Protein AF-A0A1B8SK43-F1 (afdb_monomer)

Organism: NCBI:txid354243

Secondary structure (DSSP, 8-state):
-PPPEEEETTEEEEEEEEETTTEEEEEEEETTT--EEEEEEE-TT--TTSHHHHHHHHHHTTPEEEEEEEEE-TTSGGGEEEEEEEE-S-S---

Structure (mmCIF, N/CA/C/O backbone):
data_AF-A0A1B8SK43-F1
#
_entry.id   AF-A0A1B8SK43-F1
#
loop_
_atom_site.group_PDB
_atom_site.id
_atom_site.type_symbol
_atom_site.label_atom_id
_atom_site.label_alt_id
_atom_site.label_comp_id
_atom_site.label_asym_id
_atom_site.label_entity_id
_atom_site.label_seq_id
_atom_site.pdbx_PDB_ins_code
_atom_site.Cartn_x
_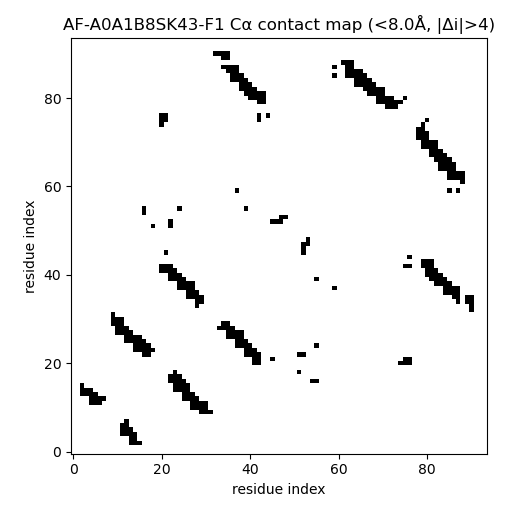atom_site.Cartn_y
_atom_site.Cartn_z
_atom_site.occupancy
_atom_site.B_iso_or_equiv
_atom_site.auth_seq_id
_atom_site.auth_comp_id
_atom_site.auth_asym_id
_atom_site.auth_atom_id
_atom_site.pdbx_PDB_model_num
ATOM 1 N N . MET A 1 1 ? -0.708 19.913 -2.916 1.00 45.47 1 MET A N 1
ATOM 2 C CA . MET A 1 1 ? -1.274 18.841 -3.759 1.00 45.47 1 MET A CA 1
ATOM 3 C C . MET A 1 1 ? -2.593 18.453 -3.127 1.00 45.47 1 MET A C 1
ATOM 5 O O . MET A 1 1 ? -2.619 18.300 -1.915 1.00 45.47 1 MET A O 1
ATOM 9 N N . SER A 1 2 ? -3.676 18.419 -3.900 1.00 44.84 2 SER A N 1
ATOM 10 C CA . SER A 1 2 ? -4.936 17.824 -3.446 1.00 44.84 2 SER A CA 1
ATOM 11 C C . SER A 1 2 ? -4.695 16.323 -3.381 1.00 44.84 2 SER A C 1
ATOM 13 O O . SER A 1 2 ? -4.311 15.755 -4.399 1.00 44.84 2 SER A O 1
ATOM 15 N N . ALA A 1 3 ? -4.820 15.706 -2.209 1.00 57.62 3 ALA A N 1
ATOM 16 C CA . ALA A 1 3 ? -4.878 14.256 -2.148 1.00 57.62 3 ALA A CA 1
ATOM 17 C C . ALA A 1 3 ? -6.227 13.849 -2.750 1.00 57.62 3 ALA A C 1
ATOM 19 O O . ALA A 1 3 ? -7.271 14.321 -2.294 1.00 57.62 3 ALA A O 1
ATOM 20 N N . ASP A 1 4 ? -6.210 13.066 -3.826 1.00 81.19 4 ASP A N 1
ATOM 21 C CA . ASP A 1 4 ? -7.447 12.561 -4.411 1.00 81.19 4 ASP A CA 1
ATOM 22 C C . ASP A 1 4 ? -8.068 11.576 -3.414 1.00 81.19 4 ASP A C 1
ATOM 24 O O . ASP A 1 4 ? -7.426 10.604 -3.002 1.00 81.19 4 ASP A O 1
ATOM 28 N N . TYR A 1 5 ? -9.296 11.880 -2.992 1.00 85.00 5 TYR A N 1
ATOM 29 C CA . TYR A 1 5 ? -10.057 11.099 -2.024 1.00 85.00 5 TYR A CA 1
ATOM 30 C C . TYR A 1 5 ? -11.203 10.365 -2.715 1.00 85.00 5 TYR A C 1
ATOM 32 O O . TYR A 1 5 ? -11.939 10.952 -3.513 1.00 85.00 5 TYR A O 1
ATOM 40 N N . ALA A 1 6 ? -11.386 9.095 -2.372 1.00 90.81 6 ALA A N 1
ATOM 41 C CA . ALA A 1 6 ? -12.505 8.286 -2.831 1.00 90.81 6 ALA A CA 1
ATOM 42 C C . ALA A 1 6 ? -13.096 7.475 -1.675 1.00 90.81 6 ALA A C 1
ATOM 44 O O . ALA A 1 6 ? -12.397 7.123 -0.731 1.00 90.81 6 ALA A O 1
ATOM 45 N N . VAL A 1 7 ? -14.386 7.150 -1.768 1.00 92.88 7 VAL A N 1
ATOM 46 C CA . VAL A 1 7 ? -15.044 6.200 -0.864 1.00 92.88 7 VAL A CA 1
ATOM 47 C C . VAL A 1 7 ? -15.550 5.031 -1.684 1.00 92.88 7 VAL A C 1
ATOM 49 O O . VAL A 1 7 ? -16.254 5.230 -2.675 1.00 92.88 7 VAL A O 1
ATOM 52 N N . TYR A 1 8 ? -15.212 3.820 -1.264 1.00 90.44 8 TYR A N 1
ATOM 53 C CA . TYR A 1 8 ? -15.693 2.598 -1.886 1.00 90.44 8 TYR A CA 1
ATOM 54 C C . TYR A 1 8 ? -15.878 1.512 -0.830 1.00 90.44 8 TYR A C 1
ATOM 56 O O . TYR A 1 8 ? -14.991 1.287 -0.014 1.00 90.44 8 TYR A O 1
ATOM 64 N N . ASP A 1 9 ? -17.044 0.866 -0.839 1.00 93.25 9 ASP A N 1
ATOM 65 C CA . ASP A 1 9 ? -17.365 -0.282 0.020 1.00 93.25 9 ASP A CA 1
ATOM 66 C C . ASP A 1 9 ? -17.031 -0.077 1.513 1.00 93.25 9 ASP A C 1
ATOM 68 O O . ASP A 1 9 ? -16.352 -0.886 2.136 1.00 93.25 9 ASP A O 1
ATOM 72 N N . GLY A 1 10 ? -17.426 1.067 2.084 1.00 92.06 10 GLY A N 1
ATOM 73 C CA . GLY A 1 10 ? -17.165 1.389 3.497 1.00 92.06 10 GLY A CA 1
ATOM 74 C C . GLY A 1 10 ? -15.723 1.805 3.817 1.00 92.06 10 GLY A C 1
ATOM 75 O O . GLY A 1 10 ? -15.382 1.987 4.984 1.00 92.06 10 GLY A O 1
ATOM 76 N N . HIS A 1 11 ? -14.880 2.000 2.803 1.00 94.00 11 HIS A N 1
ATOM 77 C CA . HIS A 1 11 ? -13.490 2.413 2.967 1.00 94.00 11 HIS A CA 1
ATOM 78 C C . HIS A 1 11 ? -13.237 3.775 2.319 1.00 94.00 11 HIS A C 1
ATOM 80 O O . HIS A 1 11 ? -13.649 4.024 1.184 1.00 94.00 11 HIS A O 1
ATOM 86 N N . GLY A 1 12 ? -12.558 4.658 3.048 1.00 94.25 12 GLY A N 1
ATOM 87 C CA . GLY A 1 12 ? -11.976 5.886 2.520 1.00 94.25 12 GLY A CA 1
ATOM 88 C C . GLY A 1 12 ? -10.585 5.607 1.960 1.00 94.25 12 GLY A C 1
ATOM 89 O O . GLY A 1 12 ? -9.794 4.902 2.583 1.00 94.25 12 GLY A O 1
ATOM 90 N N . PHE A 1 13 ? -10.287 6.164 0.794 1.00 92.69 13 PHE A N 1
ATOM 91 C CA . PHE A 1 13 ? -9.014 6.027 0.099 1.00 92.69 13 PHE A CA 1
ATOM 92 C C . PHE A 1 13 ? -8.425 7.405 -0.136 1.00 92.69 13 PHE A C 1
ATOM 94 O O . PHE A 1 13 ? -9.105 8.275 -0.677 1.00 92.69 13 PHE A O 1
ATOM 101 N N . THR A 1 14 ? -7.155 7.573 0.207 1.00 92.56 14 THR A N 1
ATOM 102 C CA . THR A 1 14 ? -6.402 8.802 -0.038 1.00 92.56 14 THR A CA 1
ATOM 103 C C . THR A 1 14 ? -5.138 8.450 -0.801 1.00 92.56 14 THR A C 1
ATOM 105 O O . THR A 1 14 ? -4.330 7.655 -0.319 1.00 92.56 14 THR A O 1
ATOM 108 N N . LEU A 1 15 ? -4.950 9.029 -1.988 1.00 90.88 15 LEU A N 1
ATOM 109 C CA . LEU A 1 15 ? -3.689 8.906 -2.721 1.00 90.88 15 LEU A CA 1
ATOM 110 C C . LEU A 1 15 ? -2.629 9.835 -2.126 1.00 90.88 15 LEU A C 1
ATOM 112 O O . LEU A 1 15 ? -2.785 11.054 -2.124 1.00 90.88 15 LEU A O 1
ATOM 116 N N . GLU A 1 16 ? -1.537 9.235 -1.658 1.00 89.19 16 GLU A N 1
ATOM 117 C CA . GLU A 1 16 ? -0.447 9.916 -0.950 1.00 89.19 16 GLU A CA 1
ATOM 118 C C . GLU A 1 16 ? 0.754 10.145 -1.881 1.00 89.19 16 GLU A C 1
ATOM 120 O O . GLU A 1 16 ? 1.383 11.204 -1.870 1.00 89.19 16 GLU A O 1
ATOM 125 N N . VAL A 1 17 ? 1.064 9.160 -2.735 1.00 86.88 17 VAL A N 1
ATOM 126 C CA . VAL A 1 17 ? 2.172 9.223 -3.700 1.00 86.88 17 VAL A C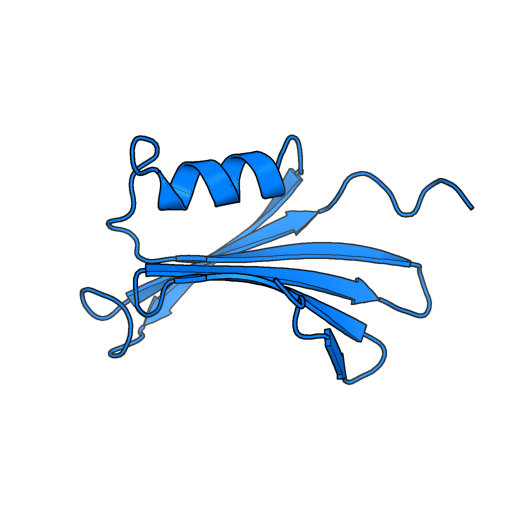A 1
ATOM 127 C C . VAL A 1 17 ? 1.698 8.740 -5.063 1.00 86.88 17 VAL A C 1
ATOM 129 O O . VAL A 1 17 ? 1.133 7.654 -5.182 1.00 86.88 17 VAL A O 1
ATOM 132 N N . ILE A 1 18 ? 1.975 9.534 -6.103 1.00 87.88 18 ILE A N 1
ATOM 133 C CA . ILE A 1 18 ? 1.695 9.188 -7.501 1.00 87.88 18 ILE A CA 1
ATOM 134 C C . ILE A 1 18 ? 2.938 9.462 -8.344 1.00 87.88 18 ILE A C 1
ATOM 136 O O . ILE A 1 18 ? 3.260 10.612 -8.659 1.00 87.88 18 ILE A O 1
ATOM 140 N N . LYS A 1 19 ? 3.633 8.394 -8.735 1.00 86.12 19 LYS A N 1
ATOM 141 C CA . LYS A 1 19 ? 4.749 8.418 -9.684 1.00 86.12 19 LYS A CA 1
ATOM 142 C C . LYS A 1 19 ? 4.505 7.344 -10.742 1.00 86.12 19 LYS A C 1
ATOM 144 O O . LYS A 1 19 ? 4.811 6.173 -10.505 1.00 86.12 19 LYS A O 1
ATOM 149 N N . PRO A 1 20 ? 3.939 7.725 -11.901 1.00 82.06 20 PRO A N 1
ATOM 150 C CA . PRO A 1 20 ? 3.541 6.766 -12.918 1.00 82.06 20 PRO A CA 1
ATOM 151 C C . PRO A 1 20 ? 4.663 5.804 -13.305 1.00 82.06 20 PRO A C 1
ATOM 153 O O . PRO A 1 20 ? 5.788 6.238 -13.530 1.00 82.06 20 PRO A O 1
ATOM 156 N N . CYS A 1 21 ? 4.337 4.512 -13.379 1.00 80.19 21 CYS A N 1
ATOM 157 C CA . CYS A 1 21 ? 5.249 3.398 -13.688 1.00 80.19 21 CYS A CA 1
ATOM 158 C C . CYS A 1 21 ? 6.334 3.090 -12.635 1.00 80.19 21 CYS A C 1
ATOM 160 O O . CYS A 1 21 ? 7.105 2.150 -12.831 1.00 80.19 21 CYS A O 1
ATOM 162 N N . TRP A 1 22 ? 6.397 3.849 -11.535 1.00 85.19 22 TRP A N 1
ATOM 163 C CA . TRP A 1 22 ? 7.435 3.719 -10.508 1.00 85.19 22 TRP A CA 1
ATOM 164 C C . TRP A 1 22 ? 6.870 3.356 -9.147 1.00 85.19 22 TRP A C 1
ATOM 166 O O . TRP A 1 22 ? 7.255 2.338 -8.583 1.00 85.19 22 TRP A O 1
ATOM 176 N N . VAL A 1 23 ? 5.982 4.188 -8.605 1.00 89.31 23 VAL A N 1
ATOM 177 C CA . VAL A 1 23 ? 5.416 3.977 -7.274 1.00 89.31 23 VAL A CA 1
ATOM 178 C C . VAL A 1 23 ? 4.087 4.695 -7.121 1.00 89.31 23 VAL A C 1
ATOM 180 O O . VAL A 1 23 ? 3.915 5.852 -7.510 1.00 89.31 23 VAL A O 1
ATOM 183 N N . TYR A 1 24 ? 3.158 3.993 -6.497 1.00 90.88 24 TYR A N 1
ATOM 184 C CA . TYR A 1 24 ? 1.911 4.520 -5.990 1.00 90.88 24 TYR A CA 1
ATOM 185 C C . TYR A 1 24 ? 1.801 4.129 -4.525 1.00 90.88 24 TYR A C 1
ATOM 187 O O . TYR A 1 24 ? 2.109 2.995 -4.159 1.00 90.88 24 TYR A O 1
ATOM 195 N N . ALA A 1 25 ? 1.349 5.056 -3.693 1.00 92.31 25 ALA A N 1
ATOM 196 C CA . ALA A 1 25 ? 1.001 4.756 -2.317 1.00 92.31 25 ALA A CA 1
ATOM 197 C C . ALA A 1 25 ? -0.340 5.394 -1.990 1.00 92.31 25 ALA A C 1
ATOM 199 O O . ALA A 1 25 ? -0.593 6.552 -2.343 1.00 92.31 25 ALA A O 1
ATOM 200 N N . TRP A 1 26 ? -1.192 4.633 -1.318 1.00 92.88 26 TRP A N 1
ATOM 201 C CA . TRP A 1 26 ? -2.475 5.121 -0.848 1.00 92.88 26 TRP A CA 1
ATOM 202 C C . TRP A 1 26 ? -2.750 4.624 0.560 1.00 92.88 26 TRP A C 1
ATOM 204 O O . TRP A 1 26 ? -2.396 3.503 0.941 1.00 92.88 26 TRP A O 1
ATOM 214 N N . ARG A 1 27 ? -3.407 5.483 1.327 1.00 93.25 27 ARG A N 1
ATOM 215 C CA . ARG A 1 27 ? -3.974 5.139 2.619 1.00 93.25 27 ARG A CA 1
ATOM 216 C C . ARG A 1 27 ? -5.385 4.626 2.400 1.00 93.25 27 ARG A C 1
ATOM 218 O O . ARG A 1 27 ? -6.158 5.245 1.670 1.00 93.25 27 ARG A O 1
ATOM 225 N N . THR A 1 28 ? -5.708 3.515 3.042 1.00 94.19 28 THR A N 1
ATOM 226 C CA . THR A 1 28 ? -7.080 3.024 3.150 1.00 94.19 28 THR A CA 1
ATOM 227 C C . THR A 1 28 ? -7.501 3.101 4.607 1.00 94.19 28 THR A C 1
ATOM 229 O O . THR A 1 28 ? -6.744 2.686 5.483 1.00 94.19 28 THR A O 1
ATOM 232 N N . THR A 1 29 ? -8.694 3.626 4.858 1.00 93.69 29 THR A N 1
ATOM 233 C CA . THR A 1 29 ? -9.291 3.735 6.189 1.00 93.69 29 THR A CA 1
ATOM 234 C C . THR A 1 29 ? -10.654 3.072 6.160 1.00 93.69 29 THR A C 1
ATOM 236 O O . THR A 1 29 ? -11.534 3.482 5.403 1.00 93.69 29 THR A O 1
ATOM 239 N N . ASN A 1 30 ? -10.847 2.050 6.985 1.00 93.19 30 ASN A N 1
ATOM 240 C CA . ASN A 1 30 ? -12.166 1.485 7.216 1.00 93.19 30 ASN A CA 1
ATOM 241 C C . ASN A 1 30 ? -13.002 2.498 8.010 1.00 93.19 30 ASN A C 1
ATOM 243 O O . ASN A 1 30 ? -12.636 2.873 9.123 1.00 93.19 30 ASN A O 1
ATOM 247 N N . LEU A 1 31 ? -14.107 2.966 7.431 1.00 92.06 31 LEU A N 1
ATOM 248 C CA . LEU A 1 31 ? -14.868 4.086 7.990 1.00 92.06 31 LEU A CA 1
ATOM 249 C C . LEU A 1 31 ? -15.696 3.700 9.225 1.00 92.06 31 LEU A C 1
ATOM 251 O O . LEU A 1 31 ? -16.045 4.580 10.007 1.00 92.06 31 LEU A O 1
ATOM 255 N N . ASP A 1 32 ? -15.969 2.409 9.425 1.00 91.44 32 ASP A N 1
ATOM 256 C CA . ASP A 1 32 ? -16.736 1.911 10.572 1.00 91.44 32 ASP A CA 1
ATOM 257 C C . ASP A 1 32 ? -15.854 1.710 11.814 1.00 91.44 32 ASP A C 1
ATOM 259 O O . ASP A 1 32 ? -16.278 1.956 12.942 1.00 91.44 32 ASP A O 1
ATOM 263 N N . THR A 1 33 ? -14.620 1.243 11.611 1.00 91.19 33 THR A N 1
ATOM 264 C CA . THR A 1 33 ? -13.674 0.894 12.688 1.00 91.19 33 THR A CA 1
ATOM 265 C C . THR A 1 33 ? -12.578 1.933 12.901 1.00 91.19 33 THR A C 1
ATOM 267 O O . THR A 1 33 ? -11.872 1.876 13.903 1.00 91.19 33 THR A O 1
ATOM 270 N N . GLY A 1 34 ? -12.388 2.845 11.946 1.00 89.94 34 GLY A N 1
ATOM 271 C CA . GLY A 1 34 ? -11.282 3.802 11.905 1.00 89.94 34 GLY A CA 1
ATOM 272 C C . GLY A 1 34 ? -9.935 3.195 11.499 1.00 89.94 34 GLY A C 1
ATOM 273 O O . GLY A 1 34 ? -9.013 3.939 11.160 1.00 89.94 34 GLY A O 1
ATOM 274 N N . LEU A 1 35 ? -9.802 1.863 11.494 1.00 90.25 35 LEU A N 1
ATOM 275 C CA . LEU A 1 35 ? -8.544 1.178 11.205 1.00 90.25 35 LEU A CA 1
ATOM 276 C C . LEU A 1 35 ? -7.996 1.579 9.838 1.00 90.25 35 LEU A C 1
ATOM 278 O O . LEU A 1 35 ? -8.727 1.624 8.847 1.00 90.25 35 LEU A O 1
ATOM 282 N N . SER A 1 36 ? -6.694 1.854 9.798 1.00 91.69 36 SER A N 1
ATOM 283 C CA . SER A 1 36 ? -6.020 2.353 8.605 1.00 91.69 36 SER A CA 1
ATOM 284 C C . SER A 1 36 ? -4.783 1.533 8.258 1.00 91.69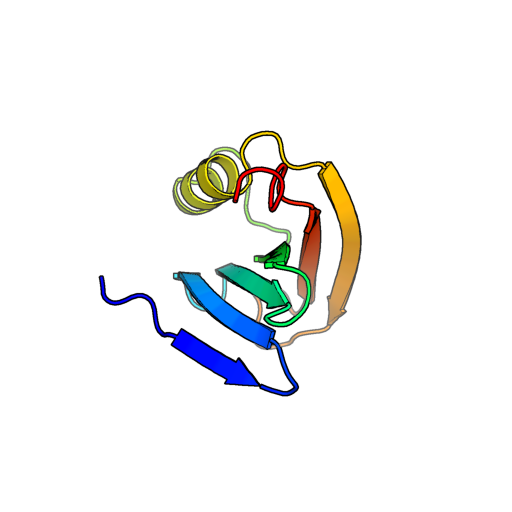 36 SER A C 1
ATOM 286 O O . SER A 1 36 ? -4.060 1.051 9.129 1.00 91.69 36 SER A O 1
ATOM 288 N N . TRP A 1 37 ? -4.521 1.411 6.962 1.00 94.12 37 TRP A N 1
ATOM 289 C CA . TRP A 1 37 ? -3.317 0.789 6.422 1.00 94.12 37 TRP A CA 1
ATOM 290 C C . TRP A 1 37 ? -2.830 1.553 5.197 1.00 94.12 37 TRP A C 1
ATOM 292 O O . TRP A 1 37 ? -3.599 2.239 4.516 1.00 94.12 37 TRP A O 1
ATOM 302 N N . ILE A 1 38 ? -1.540 1.424 4.905 1.00 94.56 38 ILE A N 1
ATOM 303 C CA . ILE A 1 38 ? -0.941 1.970 3.689 1.00 94.56 38 ILE A CA 1
ATOM 304 C C . ILE A 1 38 ? -0.614 0.823 2.762 1.00 94.56 38 ILE A C 1
ATOM 306 O O . ILE A 1 38 ? 0.018 -0.154 3.154 1.00 94.56 38 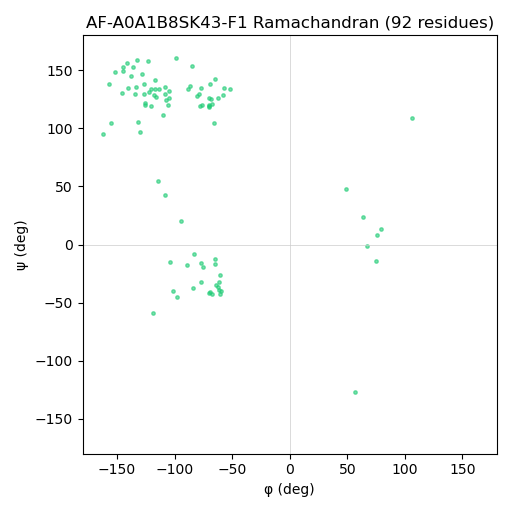ILE A O 1
ATOM 310 N N . SER A 1 39 ? -1.058 0.960 1.523 1.00 94.81 39 SER A N 1
ATOM 311 C CA . SER A 1 39 ? -0.679 0.066 0.442 1.00 94.81 39 SER A CA 1
ATOM 312 C C . SER A 1 39 ? 0.321 0.785 -0.446 1.00 94.81 39 SER A C 1
ATOM 314 O O . SER A 1 39 ? 0.109 1.939 -0.826 1.00 94.81 39 SER A O 1
ATOM 316 N N . VAL A 1 40 ? 1.410 0.102 -0.771 1.00 93.50 40 VAL A N 1
ATOM 317 C CA . VAL A 1 40 ? 2.457 0.596 -1.656 1.00 93.50 40 VAL A CA 1
ATOM 318 C C . VAL A 1 40 ? 2.566 -0.347 -2.831 1.00 93.50 40 VAL A C 1
ATOM 320 O O . VAL A 1 40 ? 2.908 -1.510 -2.654 1.00 93.50 40 VAL A O 1
ATOM 323 N N . TYR A 1 41 ? 2.326 0.178 -4.025 1.00 92.75 41 TYR A N 1
ATOM 324 C CA . TYR A 1 41 ? 2.548 -0.524 -5.275 1.00 92.75 41 TYR A CA 1
ATOM 325 C C . TYR A 1 41 ? 3.734 0.096 -6.008 1.00 92.75 41 TYR A C 1
ATOM 327 O O . TYR A 1 41 ? 3.653 1.240 -6.458 1.00 92.75 41 TYR A O 1
ATOM 335 N N . ARG A 1 42 ? 4.850 -0.627 -6.113 1.00 91.88 42 ARG A N 1
ATOM 336 C CA . ARG A 1 42 ? 6.116 -0.090 -6.637 1.00 91.88 42 ARG A CA 1
ATOM 337 C C . ARG A 1 42 ? 6.774 -0.995 -7.668 1.00 91.88 42 ARG A C 1
ATOM 339 O O . ARG A 1 42 ? 6.529 -2.192 -7.712 1.00 91.88 42 ARG A O 1
ATOM 346 N N . SER A 1 43 ? 7.645 -0.419 -8.486 1.00 90.06 43 SER A N 1
ATOM 347 C CA . SER A 1 43 ? 8.573 -1.179 -9.320 1.00 90.06 43 SER A CA 1
ATOM 348 C C . SER A 1 43 ? 9.617 -1.862 -8.427 1.00 90.06 43 SER A C 1
ATOM 350 O O . SER A 1 43 ? 10.134 -1.208 -7.515 1.00 90.06 43 SER A O 1
ATOM 352 N N . PRO A 1 44 ? 9.988 -3.128 -8.692 1.00 87.44 44 PRO A N 1
ATOM 353 C CA . PRO A 1 44 ? 11.052 -3.813 -7.949 1.00 87.44 44 PRO A CA 1
ATOM 354 C C . PRO A 1 44 ? 12.434 -3.171 -8.143 1.00 87.44 44 PRO A C 1
ATOM 356 O O . PRO A 1 44 ? 13.351 -3.419 -7.366 1.00 87.44 44 PRO A O 1
ATOM 359 N N . GLU A 1 45 ? 12.602 -2.340 -9.173 1.00 85.62 45 GLU A N 1
ATOM 360 C CA . GLU A 1 45 ? 13.870 -1.660 -9.455 1.00 85.62 45 GLU A CA 1
ATOM 361 C C . GLU A 1 45 ? 14.066 -0.382 -8.632 1.00 85.62 45 GLU A C 1
ATOM 363 O O . GLU A 1 45 ? 15.143 0.212 -8.675 1.00 85.62 45 GLU A O 1
ATOM 368 N N . LEU A 1 46 ? 13.036 0.052 -7.896 1.00 85.81 46 LEU A N 1
ATOM 369 C CA . LEU A 1 46 ? 13.099 1.245 -7.064 1.00 85.81 46 LEU A CA 1
ATOM 370 C C . LEU A 1 46 ? 13.900 0.956 -5.785 1.00 85.81 46 LEU A C 1
ATOM 372 O O . LEU A 1 46 ? 13.545 0.073 -4.995 1.00 85.81 46 LEU A O 1
ATOM 376 N N . ARG A 1 47 ? 14.988 1.699 -5.581 1.00 82.56 47 ARG A N 1
ATOM 377 C CA . ARG A 1 47 ? 15.947 1.508 -4.486 1.00 82.56 47 ARG A CA 1
ATOM 378 C C . ARG A 1 47 ? 15.690 2.475 -3.341 1.00 82.56 47 ARG A C 1
ATOM 380 O O . ARG A 1 47 ? 15.101 3.536 -3.509 1.00 82.56 47 ARG A O 1
ATOM 387 N N . ASP A 1 48 ? 16.212 2.124 -2.173 1.00 76.69 48 ASP A N 1
ATOM 388 C CA . ASP A 1 48 ? 16.139 2.936 -0.956 1.00 76.69 48 ASP A CA 1
ATOM 389 C C . ASP A 1 48 ? 16.802 4.315 -1.069 1.00 76.69 48 ASP A C 1
ATOM 391 O O . ASP A 1 48 ? 16.407 5.273 -0.400 1.00 76.69 48 ASP A O 1
ATOM 395 N N . THR A 1 49 ? 17.788 4.428 -1.953 1.00 78.56 49 THR A N 1
ATOM 396 C CA . THR A 1 49 ? 18.481 5.678 -2.254 1.00 78.56 49 THR A CA 1
ATOM 397 C C . THR A 1 49 ? 17.696 6.629 -3.150 1.00 78.56 49 THR A C 1
ATOM 399 O O . THR A 1 49 ? 18.078 7.797 -3.227 1.00 78.56 49 THR A O 1
ATOM 402 N N . ASP A 1 50 ? 16.647 6.156 -3.825 1.00 82.31 50 ASP A N 1
ATOM 403 C CA . ASP A 1 50 ? 15.883 6.962 -4.775 1.00 82.31 50 ASP A CA 1
ATOM 404 C C . ASP A 1 50 ? 14.943 7.915 -4.020 1.00 82.31 50 ASP A C 1
ATOM 406 O O . ASP A 1 50 ? 14.264 7.528 -3.063 1.00 82.31 50 ASP A O 1
ATOM 410 N N . ASP A 1 51 ? 14.890 9.183 -4.433 1.00 79.81 51 ASP A N 1
ATOM 411 C CA . ASP A 1 51 ? 14.116 10.214 -3.727 1.00 79.81 51 ASP A CA 1
ATOM 412 C C . ASP A 1 51 ? 12.612 9.887 -3.695 1.00 79.81 51 ASP A C 1
ATOM 414 O O . ASP A 1 51 ? 11.923 10.156 -2.707 1.00 79.81 51 ASP A O 1
ATOM 418 N N . GLU A 1 52 ? 12.106 9.232 -4.739 1.00 73.69 52 GLU A N 1
ATOM 419 C CA . GLU A 1 52 ? 10.741 8.716 -4.819 1.00 73.69 52 GLU A CA 1
ATOM 420 C C . GLU A 1 52 ? 10.451 7.661 -3.747 1.00 73.69 52 GLU A C 1
ATOM 422 O O . GLU A 1 52 ? 9.348 7.626 -3.197 1.00 73.69 52 GLU A O 1
ATOM 427 N N . TYR A 1 53 ? 11.436 6.825 -3.417 1.00 78.94 53 TYR A N 1
ATOM 428 C CA . TYR A 1 53 ? 11.290 5.814 -2.379 1.00 78.94 53 TYR A CA 1
ATOM 429 C C . TYR A 1 53 ? 11.382 6.418 -0.980 1.00 78.94 53 TYR A C 1
ATOM 431 O O . TYR A 1 53 ? 10.671 5.988 -0.077 1.00 78.94 53 TYR A O 1
ATOM 439 N N . ARG A 1 54 ? 12.175 7.477 -0.787 1.00 82.81 54 ARG A N 1
ATOM 440 C CA . ARG A 1 54 ? 12.238 8.193 0.500 1.00 82.81 54 ARG A CA 1
ATOM 441 C C . ARG A 1 54 ? 10.899 8.800 0.905 1.00 82.81 54 ARG A C 1
ATOM 443 O O . ARG A 1 54 ? 10.539 8.739 2.076 1.00 82.81 54 ARG A O 1
ATOM 450 N N . ALA A 1 55 ? 10.145 9.354 -0.048 1.00 80.06 55 ALA A N 1
ATOM 451 C CA . ALA A 1 55 ? 8.795 9.854 0.221 1.00 80.06 55 ALA A CA 1
ATOM 452 C C . ALA A 1 55 ? 7.871 8.737 0.735 1.00 80.06 55 ALA A C 1
ATOM 454 O O . ALA A 1 55 ? 7.113 8.944 1.679 1.00 80.06 55 ALA A O 1
ATOM 455 N N . MET A 1 56 ? 7.990 7.540 0.157 1.00 84.00 56 MET A N 1
ATOM 456 C CA . MET A 1 56 ? 7.280 6.351 0.618 1.00 84.00 56 MET A CA 1
ATOM 457 C C . MET A 1 56 ? 7.777 5.886 1.997 1.00 84.00 56 MET A C 1
ATOM 459 O O . MET A 1 56 ? 6.954 5.581 2.851 1.00 84.00 56 MET A O 1
ATOM 463 N N . LEU A 1 57 ? 9.087 5.878 2.261 1.00 84.94 57 LEU A N 1
ATOM 464 C CA . LEU A 1 57 ? 9.630 5.490 3.571 1.00 84.94 57 LEU A CA 1
ATOM 465 C C . LEU A 1 57 ? 9.126 6.411 4.685 1.00 84.94 57 LEU A C 1
ATOM 467 O O . LEU A 1 57 ? 8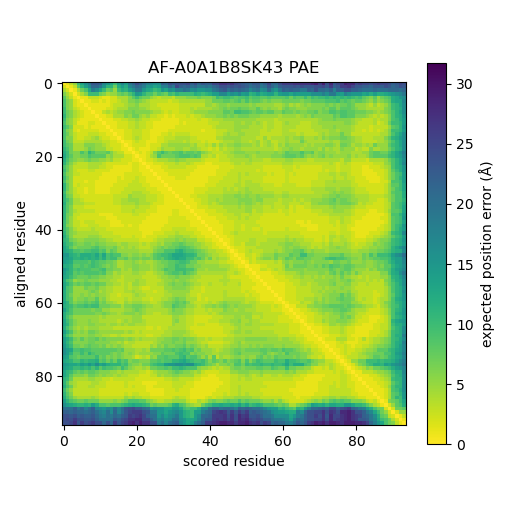.714 5.931 5.733 1.00 84.94 57 LEU A O 1
ATOM 471 N N . ASN A 1 58 ? 9.089 7.721 4.434 1.00 85.56 58 ASN A N 1
ATOM 472 C CA . ASN A 1 58 ? 8.533 8.691 5.378 1.00 85.56 58 ASN A CA 1
ATOM 473 C C . ASN A 1 58 ? 7.030 8.489 5.607 1.00 85.56 58 ASN A C 1
ATOM 475 O O . ASN A 1 58 ? 6.543 8.733 6.706 1.00 85.56 58 ASN A O 1
ATOM 479 N N . LEU A 1 59 ? 6.300 8.073 4.569 1.00 85.31 59 LEU A N 1
ATOM 480 C CA . LEU A 1 59 ? 4.870 7.795 4.651 1.00 85.31 59 LEU A CA 1
ATOM 481 C C . LEU A 1 59 ? 4.579 6.528 5.474 1.00 85.31 59 LEU A C 1
ATOM 483 O O . LEU A 1 59 ? 3.637 6.524 6.260 1.00 85.31 59 LEU A O 1
ATOM 487 N N . ILE A 1 60 ? 5.368 5.466 5.284 1.00 87.62 60 ILE A N 1
ATOM 488 C CA . ILE A 1 60 ? 5.250 4.214 6.047 1.00 87.62 60 ILE A CA 1
ATOM 489 C C . ILE A 1 60 ? 5.678 4.442 7.503 1.00 87.62 60 ILE A C 1
ATOM 491 O O . ILE A 1 60 ? 5.028 3.938 8.414 1.00 87.62 60 ILE A O 1
ATOM 495 N N . GLY A 1 61 ? 6.751 5.207 7.730 1.00 87.69 61 GLY A N 1
ATOM 496 C CA . GLY A 1 61 ? 7.306 5.426 9.063 1.00 87.69 61 GLY A CA 1
ATOM 497 C C . GLY A 1 61 ? 7.657 4.100 9.742 1.00 87.69 61 GLY A C 1
ATOM 498 O O . GLY A 1 61 ? 8.335 3.261 9.152 1.00 87.69 61 GLY A O 1
ATOM 499 N N . ASP A 1 62 ? 7.144 3.907 10.957 1.00 84.44 62 ASP A N 1
ATOM 500 C CA . ASP A 1 62 ? 7.347 2.698 11.770 1.00 84.44 62 ASP A CA 1
ATOM 501 C C . ASP A 1 62 ? 6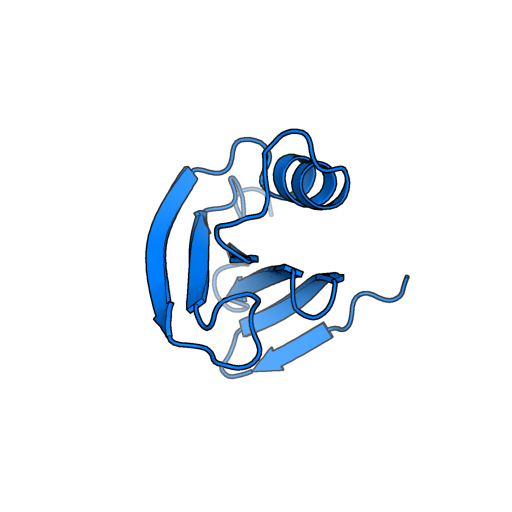.216 1.660 11.615 1.00 84.44 62 ASP A C 1
ATOM 503 O O . ASP A 1 62 ? 6.005 0.816 12.486 1.00 84.44 62 ASP A O 1
ATOM 507 N N . ALA A 1 63 ? 5.441 1.734 10.531 1.00 86.38 63 ALA A N 1
ATOM 508 C CA . ALA A 1 63 ? 4.315 0.841 10.305 1.00 86.38 63 ALA A CA 1
ATOM 509 C C . ALA A 1 63 ? 4.716 -0.629 10.118 1.00 86.38 63 ALA A C 1
ATOM 511 O O . ALA A 1 63 ? 5.701 -0.960 9.452 1.00 86.38 63 ALA A O 1
ATOM 512 N N . GLU A 1 64 ? 3.898 -1.527 10.665 1.00 87.56 64 GLU A N 1
ATOM 513 C CA . GLU A 1 64 ? 4.165 -2.964 10.637 1.00 87.56 64 GLU A CA 1
ATOM 514 C C . GLU A 1 64 ? 3.762 -3.566 9.279 1.00 87.56 64 GLU A C 1
ATOM 516 O O . GLU A 1 64 ? 2.626 -3.364 8.839 1.00 87.56 64 GLU A O 1
ATOM 521 N N . PRO A 1 65 ? 4.644 -4.316 8.592 1.00 91.31 65 PRO A N 1
ATOM 522 C CA . PRO A 1 65 ? 4.289 -4.978 7.342 1.00 91.31 65 PRO A CA 1
ATOM 523 C C . PRO A 1 65 ? 3.280 -6.106 7.593 1.00 91.31 65 PRO A C 1
ATOM 525 O O . PRO A 1 65 ? 3.534 -7.023 8.369 1.00 91.31 65 PRO A O 1
ATOM 528 N N . LEU A 1 66 ? 2.153 -6.057 6.888 1.00 92.62 66 LEU A N 1
ATOM 529 C CA . LEU A 1 66 ? 1.094 -7.065 6.935 1.00 92.62 66 LEU A CA 1
ATOM 530 C C . LEU A 1 66 ? 1.195 -8.064 5.784 1.00 92.62 66 LEU A C 1
ATOM 532 O O . LEU A 1 66 ? 1.048 -9.267 5.985 1.00 92.62 66 LEU A O 1
ATOM 536 N N . GLU A 1 67 ? 1.422 -7.564 4.570 1.00 94.06 67 GLU A N 1
ATOM 537 C CA . GLU A 1 67 ? 1.389 -8.378 3.358 1.00 94.06 67 GLU A CA 1
ATOM 538 C C . GLU A 1 67 ? 2.422 -7.899 2.341 1.00 94.06 67 GLU A C 1
ATOM 540 O O . GLU A 1 67 ? 2.737 -6.710 2.260 1.00 94.06 67 GLU A O 1
ATOM 545 N N . PHE A 1 68 ? 2.926 -8.844 1.550 1.0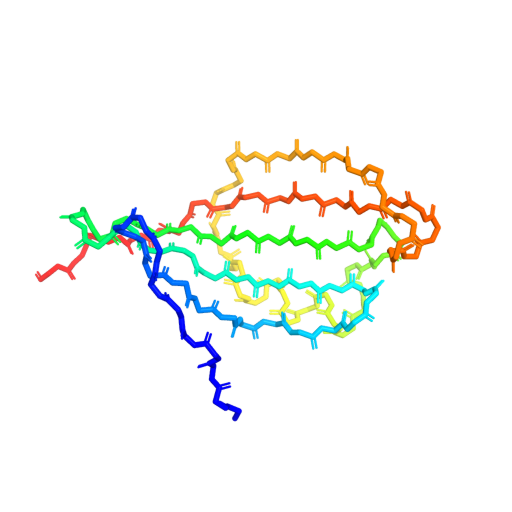0 95.12 68 PHE A N 1
ATOM 546 C CA . PHE A 1 68 ? 3.770 -8.593 0.392 1.00 95.12 68 PHE A CA 1
ATOM 547 C C . PHE A 1 68 ? 3.392 -9.544 -0.745 1.00 95.12 68 PHE A C 1
ATOM 549 O O . PHE A 1 68 ? 3.270 -10.754 -0.539 1.00 95.12 68 PHE A O 1
ATOM 556 N N . SER A 1 69 ? 3.272 -9.016 -1.960 1.00 95.12 69 SER A N 1
ATOM 557 C CA . SER A 1 69 ? 3.059 -9.804 -3.172 1.00 95.12 69 SER A CA 1
ATOM 558 C C . SER A 1 69 ? 3.770 -9.196 -4.383 1.00 95.12 69 SER A C 1
ATOM 560 O O . SER A 1 69 ? 3.989 -7.989 -4.463 1.00 95.12 69 SER A O 1
ATOM 562 N N . VAL A 1 70 ? 4.126 -10.048 -5.348 1.00 94.12 70 VAL A N 1
ATOM 563 C CA . VAL A 1 70 ? 4.646 -9.632 -6.659 1.00 94.12 70 VAL A CA 1
ATOM 564 C C . VAL A 1 70 ? 3.567 -9.889 -7.700 1.00 94.12 70 VAL A C 1
ATOM 566 O O . VAL A 1 70 ? 3.083 -11.013 -7.835 1.00 94.12 70 VAL A O 1
ATOM 569 N N . ILE A 1 71 ? 3.200 -8.850 -8.441 1.00 92.56 71 ILE A N 1
ATOM 570 C CA . ILE A 1 71 ? 2.077 -8.842 -9.374 1.00 92.56 71 ILE A CA 1
ATOM 571 C C . ILE A 1 71 ? 2.623 -8.636 -10.793 1.00 92.56 71 ILE A C 1
ATOM 573 O O . ILE A 1 71 ? 3.364 -7.678 -11.016 1.00 92.56 71 ILE A O 1
ATOM 577 N N . PRO A 1 72 ? 2.282 -9.499 -11.768 1.00 91.75 72 PRO A N 1
ATOM 578 C CA . PRO A 1 72 ? 2.550 -9.226 -13.178 1.00 91.75 72 PRO A CA 1
ATOM 579 C C . PRO A 1 72 ? 1.793 -7.975 -13.639 1.00 91.75 72 PRO A C 1
ATOM 581 O O . PRO A 1 72 ? 0.574 -7.901 -13.490 1.00 91.75 72 PRO A O 1
ATOM 584 N N . ASP A 1 73 ? 2.503 -7.005 -14.209 1.00 87.12 73 ASP A N 1
ATOM 585 C CA . ASP A 1 73 ? 1.920 -5.759 -14.707 1.00 87.12 73 ASP A CA 1
ATOM 586 C C . ASP A 1 73 ? 2.794 -5.145 -15.802 1.00 87.12 73 ASP A C 1
ATOM 588 O O . ASP A 1 73 ? 3.824 -4.524 -15.534 1.00 87.12 73 ASP A O 1
ATOM 592 N N . ASP A 1 74 ? 2.346 -5.282 -17.048 1.00 85.94 74 ASP A N 1
ATOM 593 C CA . ASP A 1 74 ? 3.030 -4.769 -18.239 1.00 85.94 74 ASP A CA 1
ATOM 594 C C . ASP A 1 74 ? 3.109 -3.233 -18.288 1.00 85.94 74 ASP A C 1
ATOM 596 O O . ASP A 1 74 ? 3.836 -2.672 -19.110 1.00 85.94 74 ASP A O 1
ATOM 600 N N . ARG A 1 75 ? 2.357 -2.531 -17.429 1.00 81.38 75 ARG A N 1
ATOM 601 C CA . ARG A 1 75 ? 2.423 -1.070 -17.288 1.00 81.38 75 ARG A CA 1
ATOM 602 C C . ARG A 1 75 ? 3.466 -0.636 -16.265 1.00 81.38 75 ARG A C 1
ATOM 604 O O . ARG A 1 75 ? 3.866 0.529 -16.278 1.00 81.38 75 ARG A O 1
ATOM 611 N N . MET A 1 76 ? 3.907 -1.543 -15.397 1.00 83.25 76 MET A N 1
ATOM 612 C CA . MET A 1 76 ? 5.023 -1.304 -14.492 1.00 83.25 76 MET A CA 1
ATOM 613 C C . MET A 1 76 ? 6.343 -1.593 -15.188 1.00 83.25 76 MET A C 1
ATOM 615 O O . MET A 1 76 ? 6.436 -2.378 -16.138 1.00 83.25 76 MET A O 1
ATOM 619 N N . MET A 1 77 ? 7.394 -0.924 -14.721 1.00 74.19 77 MET A N 1
ATOM 620 C CA . MET A 1 77 ? 8.713 -1.114 -15.298 1.00 74.19 77 MET A CA 1
ATOM 621 C C . MET A 1 77 ? 9.128 -2.591 -15.203 1.00 74.19 77 MET A C 1
ATOM 623 O O . MET A 1 77 ? 9.060 -3.201 -14.140 1.00 74.19 77 MET A O 1
ATOM 627 N N . PHE A 1 78 ? 9.547 -3.163 -16.335 1.00 74.50 78 PHE A N 1
ATOM 628 C CA . PHE A 1 78 ? 9.941 -4.572 -16.460 1.00 74.50 78 PHE A CA 1
ATOM 629 C C . PHE A 1 78 ? 8.825 -5.601 -16.189 1.00 74.50 78 PHE A C 1
ATOM 631 O O . PHE A 1 78 ? 9.122 -6.759 -15.894 1.00 74.50 78 PHE A O 1
ATOM 638 N N . GLY A 1 79 ? 7.554 -5.211 -16.344 1.00 84.00 79 GLY A N 1
ATOM 639 C CA . GLY A 1 79 ? 6.424 -6.145 -16.431 1.00 84.00 79 GLY A CA 1
ATOM 640 C C . GLY A 1 79 ? 5.928 -6.701 -15.095 1.00 84.00 79 GLY A C 1
ATOM 641 O O . GLY A 1 79 ? 5.199 -7.693 -15.070 1.00 84.00 79 GLY A O 1
ATOM 642 N N . ARG A 1 80 ? 6.342 -6.110 -13.971 1.00 91.06 80 ARG A N 1
ATOM 643 C CA . ARG A 1 80 ? 5.924 -6.527 -12.627 1.00 91.06 80 ARG A CA 1
ATOM 644 C C . ARG A 1 80 ? 5.944 -5.361 -11.648 1.00 91.06 80 ARG A C 1
ATOM 646 O O . ARG A 1 80 ? 6.795 -4.480 -11.746 1.00 91.06 80 ARG A O 1
ATOM 653 N N . GLY A 1 81 ? 5.047 -5.404 -10.675 1.00 92.62 81 GLY A N 1
ATOM 654 C CA . GLY A 1 81 ? 5.061 -4.539 -9.504 1.00 92.62 81 GLY A CA 1
ATOM 655 C C . GLY A 1 81 ? 5.098 -5.350 -8.214 1.00 92.62 81 GLY A C 1
ATOM 656 O O . GLY A 1 81 ? 4.721 -6.518 -8.174 1.00 92.62 81 GLY A O 1
ATOM 657 N N . GLU A 1 82 ? 5.567 -4.722 -7.152 1.00 94.00 82 GLU A N 1
ATOM 658 C CA . GLU A 1 82 ? 5.516 -5.226 -5.788 1.00 94.00 82 GLU A CA 1
ATOM 659 C C . GLU A 1 82 ? 4.425 -4.471 -5.040 1.00 94.00 82 GLU A C 1
ATOM 661 O O . GLU A 1 82 ? 4.436 -3.238 -5.019 1.00 94.00 82 GLU A O 1
ATOM 666 N N . LEU A 1 83 ? 3.488 -5.201 -4.442 1.00 94.81 83 LEU A N 1
ATOM 667 C CA . LEU A 1 83 ? 2.478 -4.658 -3.548 1.00 94.81 83 LEU A CA 1
ATOM 668 C C . 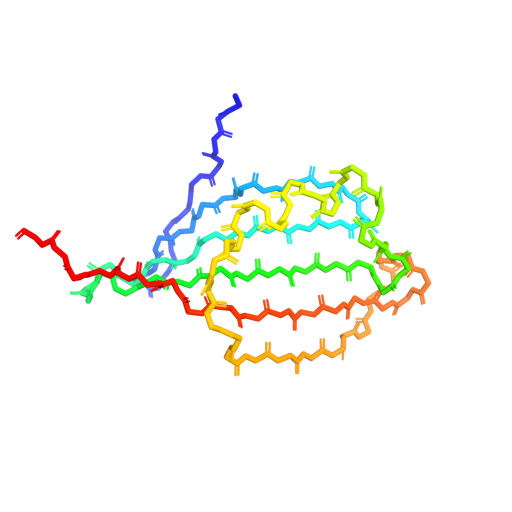LEU A 1 83 ? 2.829 -5.037 -2.112 1.00 94.81 83 LEU A C 1
ATOM 670 O O . LEU A 1 83 ? 2.860 -6.219 -1.775 1.00 94.81 83 LEU A O 1
ATOM 674 N N . SER A 1 84 ? 3.030 -4.029 -1.273 1.00 94.75 84 SER A N 1
ATOM 675 C CA . SER A 1 84 ? 3.205 -4.180 0.170 1.00 94.75 84 SER A CA 1
ATOM 676 C C . SER A 1 84 ? 2.072 -3.483 0.911 1.00 94.75 84 SER A C 1
ATOM 678 O O . SER A 1 84 ? 1.660 -2.391 0.519 1.00 94.75 84 SER A O 1
ATOM 680 N N . VAL A 1 85 ? 1.602 -4.078 2.004 1.00 95.56 85 VAL A N 1
ATOM 681 C CA . VAL A 1 85 ? 0.584 -3.494 2.887 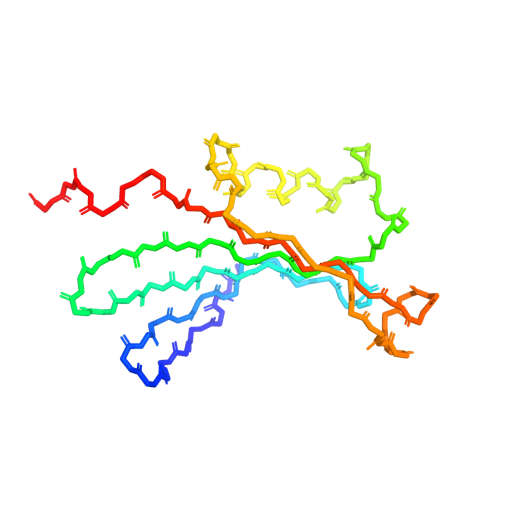1.00 95.56 85 VAL A CA 1
ATOM 682 C C . VAL A 1 85 ? 1.163 -3.346 4.285 1.00 95.56 85 VAL A C 1
ATOM 684 O O . VAL A 1 85 ? 1.772 -4.283 4.795 1.00 95.56 85 VAL A O 1
ATOM 687 N N . TYR A 1 86 ? 0.954 -2.188 4.908 1.00 94.56 86 TYR A N 1
ATOM 688 C CA . TYR A 1 86 ? 1.466 -1.858 6.236 1.00 94.56 86 TYR A CA 1
ATOM 689 C C . TYR A 1 86 ? 0.337 -1.389 7.154 1.00 94.56 86 TYR A C 1
ATOM 691 O O . TYR A 1 86 ? -0.424 -0.490 6.785 1.00 94.56 86 TYR A O 1
ATOM 699 N N . ALA A 1 87 ? 0.242 -1.963 8.352 1.00 91.94 87 ALA A N 1
ATOM 700 C CA . ALA A 1 87 ? -0.665 -1.505 9.397 1.00 91.94 87 ALA A CA 1
ATOM 701 C C . ALA A 1 87 ? -0.180 -0.165 9.945 1.00 91.94 87 ALA A C 1
ATOM 703 O O . ALA A 1 87 ? 0.962 -0.058 10.392 1.00 91.94 87 ALA A O 1
ATOM 704 N N . MET A 1 88 ? -1.044 0.849 9.951 1.00 86.75 88 MET A N 1
ATOM 705 C CA . MET A 1 88 ? -0.701 2.103 10.612 1.00 86.75 88 MET A CA 1
ATOM 706 C C . MET A 1 88 ? -0.890 1.950 12.126 1.00 86.75 88 MET A C 1
ATOM 708 O O . MET A 1 88 ? -1.969 1.520 12.553 1.00 86.75 88 MET A O 1
ATOM 712 N N . PRO A 1 89 ? 0.111 2.313 12.947 1.00 69.06 89 PRO A N 1
ATOM 713 C CA . PRO A 1 89 ? -0.099 2.468 14.372 1.00 69.06 89 PRO A CA 1
ATOM 714 C C . PRO A 1 89 ? -1.049 3.659 14.577 1.00 69.06 89 PRO A C 1
ATOM 716 O O . PRO A 1 89 ? -0.664 4.807 14.403 1.00 69.06 89 PRO A O 1
ATOM 719 N N . GLU A 1 90 ? -2.298 3.314 14.898 1.00 63.81 90 GLU A N 1
ATOM 720 C CA . GLU A 1 90 ? -3.429 4.131 15.369 1.00 63.81 90 GLU A CA 1
ATOM 721 C C . GLU A 1 90 ? -4.584 4.426 14.396 1.00 63.81 90 GLU A C 1
ATOM 723 O O . GLU A 1 90 ? -4.540 5.284 13.516 1.00 63.81 90 GLU A O 1
ATOM 728 N N . ALA A 1 91 ? -5.704 3.770 14.716 1.00 45.62 91 ALA A N 1
ATOM 729 C CA . ALA A 1 91 ? -6.961 4.449 15.037 1.00 45.62 91 ALA A CA 1
ATOM 730 C C . ALA A 1 91 ? -7.254 4.335 16.549 1.00 45.62 91 ALA A C 1
ATOM 732 O O . ALA A 1 91 ? -8.363 3.997 16.955 1.00 45.62 91 ALA A O 1
ATOM 733 N N . ALA A 1 92 ? -6.233 4.511 17.392 1.00 39.41 92 ALA A N 1
ATOM 734 C CA . ALA A 1 92 ? -6.357 4.410 18.842 1.00 39.41 92 ALA A CA 1
ATOM 735 C C . ALA A 1 92 ? -6.098 5.762 19.502 1.00 39.41 92 ALA A C 1
ATOM 737 O O . ALA A 1 92 ? -5.277 5.845 20.391 1.00 39.41 92 ALA A O 1
ATOM 738 N N . GLU A 1 93 ? -6.822 6.795 19.078 1.00 33.59 93 GLU A N 1
ATOM 739 C CA . GLU A 1 93 ? -7.148 7.952 19.916 1.00 33.59 93 GLU A CA 1
ATOM 740 C C . GLU A 1 93 ? -8.335 8.688 19.259 1.00 33.59 93 GLU A C 1
ATOM 742 O O . GLU A 1 93 ? -8.179 9.445 18.301 1.00 33.59 93 GLU A O 1
ATOM 747 N N . LEU A 1 94 ? -9.550 8.363 19.729 1.00 37.56 94 LEU A N 1
ATOM 748 C CA . LEU A 1 94 ? -10.745 9.212 19.612 1.00 37.56 94 LEU A CA 1
ATOM 749 C C . LEU A 1 94 ? -10.777 10.183 20.793 1.00 37.56 94 LEU A C 1
ATOM 751 O O . LEU A 1 94 ? -10.523 9.711 21.927 1.00 37.56 94 LEU A O 1
#

Foldseek 3Di:
DPFDWDDDPQKIKTWQADDFLAKTKIKIARNVPRWIKIKMKGAPPDDPPDPSVVSVCVVCPPFAWDDWDKAQAPRHPPRIIIITMTGDPDVPDD

Mean predicted aligned error: 5.93 Å

Sequence (94 aa):
MSADYAVYDGHGFTLEVIKPCWVYAWRTTNLDTGLSWISVYRSPELRDTDDEYRAMLNLIGDAEPLEFSVIPDDRMMFGRGELSVYAMPEAAEL

Radius of gyration: 13.6 Å; Cα contacts (8 Å, |Δi|>4): 189; chains: 1; bounding box: 36×29×38 Å

Solvent-accessible surface area (backbone atoms only — not comparable to full-atom values): 5290 Å² total; per-residue (Å²): 132,86,60,58,71,49,77,55,97,67,25,40,36,36,48,77,42,84,40,90,54,46,35,37,30,32,41,38,27,36,67,88,74,49,45,37,33,39,41,37,43,27,23,79,85,68,46,82,88,37,70,75,42,44,57,49,50,65,70,51,62,91,38,49,79,74,46,76,48,77,42,84,30,81,74,25,55,93,38,27,30,34,40,38,31,26,42,47,90,65,62,78,79,133

Nearest PDB structures (foldseek):
  5czo-assembly2_B  TM=3.882E-01  e=9.785E-02  Saccharomyces cerevisiae S288C
  7nzy-assembly2_B  TM=3.291E-01  e=2.806E-01  Homo sapiens
  7p7f-assembly3_C  TM=3.737E-01  e=8.503E-01  Homo sapiens
  4kb8-assembly5_A  TM=3.726E-01  e=1.004E+00  Homo sapiens
  5d9h-assembly1_A  TM=3.694E-01  e=1.400E+00  Mus musculus

pLDDT: mean 84.72, std 13.35, range [33.59, 95.56]